Protein AF-0000000083135224 (afdb_homodimer)

Organism: NCBI:txid40520

Secondary structure (DSSP, 8-state):
-------SS---HHHHHHHHHHHHHHHHHHHHHHHHHHHHTT--HHHHHHHHHHHHHHHHHHHHHHHHHH--/-------SSS--HHHHHHHHHHHHHHHHHHHHHHHHHHHHTT--HHHHHHHHHHHHHHHHHHHHHHHHHH--

Radius of gyration: 17.92 Å; Cα contacts (8 Å, |Δi|>4): 123; chains: 2; bounding box: 32×48×57 Å

Foldseek 3Di:
DPPPPVVVDPCPVLNVLVVVLVVLVVVLVVLVVVLVVCVVVVHDPVVSVVSVVVSVVSVVVSVVSVVVSPPD/DPVPPVPPDPCPPLNVLVVVLVVLVVVLVVLVVVLVVCVVVVHDPVVSVVSVVVSVVSVVVSVVSVVVSPPD

Sequence (144 aa):
MSKVVDITGVSSKEARLKRIINSLEEIKDALVDVIDVYEAEDESSDKLDLLTEALDALEDANDALNDASDEAMSKVVDITGVSSKEARLKRIINSLEEIKDALVDVIDVYEAEDESSDKLDLLTEALDALEDANDALNDASDEA

Nearest PDB structures (foldseek):
  8cwy-assembly1_B  TM=9.611E-01  e=5.387E+00  synthetic construct
  8cwy-assembly1_F  TM=9.622E-01  e=5.387E+00  synthetic construct
  6b87-assembly2_B-3  TM=9.848E-01  e=6.122E+00  synthetic construct
  6b87-assembly1_A-2  TM=9.571E-01  e=6.526E+00  synthetic construct
  8cwy-assembly1_H  TM=9.631E-01  e=7.416E+00  synthetic construct

Structure (mmCIF, N/CA/C/O backbone):
data_AF-0000000083135224-model_v1
#
loop_
_entity.id
_entity.type
_entity.pdbx_description
1 polymer 'Uncharacterized protein'
#
loop_
_atom_site.group_PDB
_atom_site.id
_atom_site.type_symbol
_atom_site.label_atom_id
_atom_site.label_alt_id
_atom_site.label_comp_id
_atom_site.label_asym_id
_atom_site.label_entity_id
_atom_site.label_seq_id
_atom_site.pdbx_PDB_ins_code
_atom_site.Cartn_x
_atom_site.Cartn_y
_atom_site.Cartn_z
_atom_site.occupancy
_atom_site.B_iso_or_equiv
_atom_site.auth_seq_id
_atom_site.auth_comp_id
_atom_site.auth_asym_id
_atom_site.auth_atom_id
_atom_site.pdbx_PDB_model_num
ATOM 1 N N . MET A 1 1 ? -16.734 -14.078 -32.219 1 23.42 1 MET A N 1
ATOM 2 C CA . MET A 1 1 ? -16.984 -14.641 -30.906 1 23.42 1 MET A CA 1
ATOM 3 C C . MET A 1 1 ? -16.484 -13.695 -29.812 1 23.42 1 MET A C 1
ATOM 5 O O . MET A 1 1 ? -15.359 -13.195 -29.891 1 23.42 1 MET A O 1
ATOM 9 N N . SER A 1 2 ? -17.312 -12.75 -29.344 1 24.59 2 SER A N 1
ATOM 10 C CA . SER A 1 2 ? -17.062 -11.578 -28.516 1 24.59 2 SER A CA 1
ATOM 11 C C . SER A 1 2 ? -16.344 -11.969 -27.219 1 24.59 2 SER A C 1
ATOM 13 O O . SER A 1 2 ? -16.797 -12.867 -26.5 1 24.59 2 SER A O 1
ATOM 15 N N . LYS A 1 3 ? -15.047 -11.969 -27.172 1 35.53 3 LYS A N 1
ATOM 16 C CA . LYS A 1 3 ? -14.258 -12.508 -26.078 1 35.53 3 LYS A CA 1
ATOM 17 C C . LYS A 1 3 ? -14.773 -12 -24.734 1 35.53 3 LYS A C 1
ATOM 19 O O . LYS A 1 3 ? -14.648 -10.812 -24.422 1 35.53 3 LYS A O 1
ATOM 24 N N . VAL A 1 4 ? -16.234 -12.133 -24.375 1 33.81 4 VAL A N 1
ATOM 25 C CA . VAL A 1 4 ? -16.875 -11.875 -23.078 1 33.81 4 VAL A CA 1
ATOM 26 C C . VAL A 1 4 ? -15.906 -12.227 -21.953 1 33.81 4 VAL A C 1
ATOM 28 O O . VAL A 1 4 ? -15.508 -13.383 -21.797 1 33.81 4 VAL A O 1
ATOM 31 N N . VAL A 1 5 ? -15.031 -11.273 -21.625 1 36.44 5 VAL A N 1
ATOM 32 C CA . VAL A 1 5 ? -14.18 -11.422 -20.453 1 36.44 5 VAL A CA 1
ATOM 33 C C . VAL A 1 5 ? -15.016 -11.922 -19.281 1 36.44 5 VAL A C 1
ATOM 35 O O . VAL A 1 5 ? -15.984 -11.273 -18.875 1 36.44 5 VAL A O 1
ATOM 38 N N . ASP A 1 6 ? -15.641 -13.148 -19.266 1 36.09 6 ASP A N 1
ATOM 39 C CA . ASP A 1 6 ? -16.359 -13.805 -18.188 1 36.09 6 ASP A CA 1
ATOM 40 C C . ASP A 1 6 ? -15.922 -13.266 -16.828 1 36.09 6 ASP A C 1
ATOM 42 O O . ASP A 1 6 ? -14.828 -13.562 -16.359 1 36.09 6 ASP A O 1
ATOM 46 N N . ILE A 1 7 ? -16.234 -12.078 -16.234 1 37.03 7 ILE A N 1
ATOM 47 C CA . ILE A 1 7 ? -16.188 -11.312 -15 1 37.03 7 ILE A CA 1
ATOM 48 C C . ILE A 1 7 ? -16.672 -12.188 -13.844 1 37.03 7 ILE A C 1
ATOM 50 O O . ILE A 1 7 ? -16.766 -11.719 -12.703 1 37.03 7 ILE A O 1
ATOM 54 N N . THR A 1 8 ? -17.766 -12.977 -13.953 1 38.12 8 THR A N 1
ATOM 55 C CA . THR A 1 8 ? -18.359 -13.695 -12.836 1 38.12 8 THR A CA 1
ATOM 56 C C . THR A 1 8 ? -17.281 -14.273 -11.93 1 38.12 8 THR A C 1
ATOM 58 O O . THR A 1 8 ? -17.578 -14.938 -10.938 1 38.12 8 THR A O 1
ATOM 61 N N . GLY A 1 9 ? -16.062 -14.727 -12.398 1 40.53 9 GLY A N 1
ATOM 62 C CA . GLY A 1 9 ? -14.922 -15.625 -12.539 1 40.53 9 GLY A CA 1
ATOM 63 C C . GLY A 1 9 ? -13.992 -15.609 -11.336 1 40.53 9 GLY A C 1
ATOM 64 O O . GLY A 1 9 ? -14.016 -14.664 -10.539 1 40.53 9 GLY A O 1
ATOM 65 N N . VAL A 1 10 ? -13.57 -16.688 -10.5 1 46.94 10 VAL A N 1
ATOM 66 C CA . VAL A 1 10 ? -12.375 -17.031 -9.734 1 46.94 10 VAL A CA 1
ATOM 67 C C . VAL A 1 10 ? -11.211 -16.141 -10.156 1 46.94 10 VAL A C 1
ATOM 69 O O . VAL A 1 10 ? -10.633 -16.344 -11.227 1 46.94 10 VAL A O 1
ATOM 72 N N . SER A 1 11 ? -11.461 -14.867 -10.266 1 58.03 11 SER A N 1
ATOM 73 C CA . SER A 1 11 ? -10.383 -13.984 -10.719 1 58.03 11 SER A CA 1
ATOM 74 C C . SER A 1 11 ? -9.023 -14.656 -10.547 1 58.03 11 SER A C 1
ATOM 76 O O . SER A 1 11 ? -8.703 -15.164 -9.477 1 58.03 11 SER A O 1
ATOM 78 N N . SER A 1 12 ? -8.586 -15.094 -11.594 1 80.62 12 SER A N 1
ATOM 79 C CA . SER A 1 12 ? -7.25 -15.688 -11.594 1 80.62 12 SER A CA 1
ATOM 80 C C . SER A 1 12 ? -6.297 -14.914 -10.688 1 80.62 12 SER A C 1
ATOM 82 O O . SER A 1 12 ? -6.559 -13.75 -10.352 1 80.62 12 SER A O 1
ATOM 84 N N . LYS A 1 13 ? -5.66 -15.523 -9.938 1 85.5 13 LYS A N 1
ATOM 85 C CA . LYS A 1 13 ? -4.598 -14.922 -9.133 1 85.5 13 LYS A CA 1
ATOM 86 C C . LYS A 1 13 ? -3.977 -13.727 -9.844 1 85.5 13 LYS A C 1
ATOM 88 O O . LYS A 1 13 ? -3.6 -12.742 -9.203 1 85.5 13 LYS A O 1
ATOM 93 N N . GLU A 1 14 ? -4.059 -13.711 -11.211 1 89.06 14 GLU A N 1
ATOM 94 C CA . GLU A 1 14 ? -3.512 -12.609 -11.992 1 89.06 14 GLU A CA 1
ATOM 95 C C . GLU A 1 14 ? -4.426 -11.391 -11.938 1 89.06 14 GLU A C 1
ATOM 97 O O . GLU A 1 14 ? -3.953 -10.25 -11.859 1 89.06 14 GLU A O 1
ATOM 102 N N . ALA A 1 15 ? -5.672 -11.641 -12.078 1 91.5 15 ALA A N 1
ATOM 103 C CA . ALA A 1 15 ? -6.629 -10.539 -12.008 1 91.5 15 ALA A CA 1
ATOM 104 C C . ALA A 1 15 ? -6.625 -9.883 -10.625 1 91.5 15 ALA A C 1
ATOM 106 O O . ALA A 1 15 ? -6.73 -8.664 -10.508 1 91.5 15 ALA A O 1
ATOM 107 N N . ARG A 1 16 ? -6.488 -10.703 -9.617 1 92.69 16 ARG A N 1
ATOM 108 C CA . ARG A 1 16 ? -6.422 -10.188 -8.25 1 92.69 16 ARG A CA 1
ATOM 109 C C . ARG A 1 16 ? -5.16 -9.352 -8.039 1 92.69 16 ARG A C 1
ATOM 111 O O . ARG A 1 16 ? -5.211 -8.297 -7.406 1 92.69 16 ARG A O 1
ATOM 118 N N . LEU A 1 17 ? -4.086 -9.828 -8.594 1 95.25 17 LEU A N 1
ATOM 119 C CA . LEU A 1 17 ? -2.832 -9.086 -8.508 1 95.25 17 LEU A CA 1
ATOM 120 C C . LEU A 1 17 ? -2.965 -7.719 -9.18 1 95.25 17 LEU A C 1
ATOM 122 O O . LEU A 1 17 ? -2.523 -6.707 -8.633 1 95.25 17 LEU A O 1
ATOM 126 N N . LYS A 1 18 ? -3.637 -7.684 -10.312 1 94.56 18 LYS A N 1
ATOM 127 C CA . LYS A 1 18 ? -3.816 -6.426 -11.031 1 94.56 18 LYS A CA 1
ATOM 128 C C . LYS A 1 18 ? -4.691 -5.457 -10.242 1 94.56 18 LYS A C 1
ATOM 130 O O . LYS A 1 18 ? -4.438 -4.25 -10.234 1 94.56 18 LYS A O 1
ATOM 135 N N . ARG A 1 19 ? -5.641 -5.949 -9.602 1 95.5 19 ARG A N 1
ATOM 136 C CA . ARG A 1 19 ? -6.496 -5.113 -8.766 1 95.5 19 ARG A CA 1
ATOM 137 C C . ARG A 1 19 ? -5.711 -4.512 -7.605 1 95.5 19 ARG A C 1
ATOM 139 O O . ARG A 1 19 ? -5.922 -3.352 -7.242 1 95.5 19 ARG A O 1
ATOM 146 N N . ILE A 1 20 ? -4.887 -5.348 -7.035 1 97.25 20 ILE A N 1
ATOM 147 C CA . ILE A 1 20 ? -4.055 -4.891 -5.93 1 97.25 20 ILE A CA 1
ATOM 148 C C . ILE A 1 20 ? -3.15 -3.752 -6.406 1 97.25 20 ILE A C 1
ATOM 150 O O . ILE A 1 20 ? -3.023 -2.73 -5.72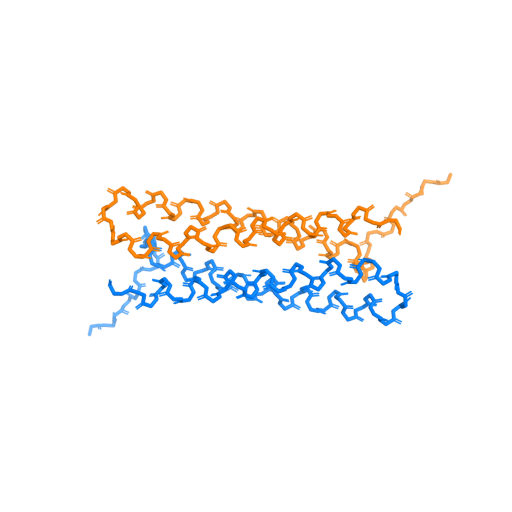7 1 97.25 20 ILE A O 1
ATOM 154 N N . ILE A 1 21 ? -2.59 -3.912 -7.594 1 97.38 21 ILE A N 1
ATOM 155 C CA . ILE A 1 21 ? -1.691 -2.906 -8.148 1 97.38 21 ILE A CA 1
ATOM 156 C C . ILE A 1 21 ? -2.447 -1.595 -8.352 1 97.38 21 ILE A C 1
ATOM 158 O O . ILE A 1 21 ? -1.954 -0.525 -7.984 1 97.38 21 ILE A O 1
ATOM 162 N N . ASN A 1 22 ? -3.641 -1.674 -8.922 1 96.81 22 ASN A N 1
ATOM 163 C CA . ASN A 1 22 ? -4.445 -0.478 -9.148 1 96.81 22 ASN A CA 1
ATOM 164 C C . ASN A 1 22 ? -4.836 0.193 -7.836 1 96.81 22 ASN A C 1
ATOM 166 O O . ASN A 1 22 ? -4.824 1.421 -7.734 1 96.81 22 ASN A O 1
ATOM 170 N N . SER A 1 23 ? -5.223 -0.607 -6.887 1 96.81 23 SER A N 1
ATOM 171 C CA . SER A 1 23 ? -5.594 -0.068 -5.582 1 96.81 23 SER A CA 1
ATOM 172 C C . SER A 1 23 ? -4.406 0.613 -4.91 1 96.81 23 SER A C 1
ATOM 174 O O . SER A 1 23 ? -4.57 1.644 -4.25 1 96.81 23 SER A O 1
ATOM 176 N N . LEU A 1 24 ? -3.244 0.042 -5.008 1 98.19 24 LEU A N 1
ATOM 177 C CA . LEU A 1 24 ? -2.039 0.622 -4.422 1 98.19 24 LEU A CA 1
ATOM 178 C C . LEU A 1 24 ? -1.722 1.971 -5.059 1 98.19 24 LEU A C 1
ATOM 180 O O . LEU A 1 24 ? -1.332 2.912 -4.363 1 98.19 24 LEU A O 1
ATOM 184 N N . GLU A 1 25 ? -1.931 2.092 -6.391 1 97.25 25 GLU A N 1
ATOM 185 C CA . GLU A 1 25 ? -1.728 3.365 -7.074 1 97.25 25 GLU A CA 1
ATOM 186 C C . GLU A 1 25 ? -2.658 4.441 -6.527 1 97.25 25 GLU A C 1
ATOM 188 O O . GLU A 1 25 ? -2.238 5.582 -6.312 1 97.25 25 GLU A O 1
ATOM 193 N N . GLU A 1 26 ? -3.836 4.035 -6.277 1 97.31 26 GLU A N 1
ATOM 194 C CA . GLU A 1 26 ? -4.805 4.977 -5.723 1 97.31 26 GLU A CA 1
ATOM 195 C C . GLU A 1 26 ? -4.398 5.426 -4.324 1 97.31 26 GLU A C 1
ATOM 197 O O . GLU A 1 26 ? -4.566 6.594 -3.965 1 97.31 26 GLU A O 1
ATOM 202 N N . ILE A 1 27 ? -3.877 4.469 -3.564 1 97.94 27 ILE A N 1
ATOM 203 C CA . ILE A 1 27 ? -3.441 4.789 -2.211 1 97.94 27 ILE A CA 1
ATOM 204 C C . ILE A 1 27 ? -2.246 5.738 -2.264 1 97.94 27 ILE A C 1
ATOM 206 O O . ILE A 1 27 ? -2.164 6.688 -1.48 1 97.94 27 ILE A O 1
ATOM 210 N N . LYS A 1 28 ? -1.34 5.414 -3.178 1 97.81 28 LYS A N 1
ATOM 211 C CA . LYS A 1 28 ? -0.187 6.293 -3.352 1 97.81 28 LYS A CA 1
ATOM 212 C C . LYS A 1 28 ? -0.626 7.719 -3.67 1 97.81 28 LYS A C 1
ATOM 214 O O . LYS A 1 28 ? -0.116 8.68 -3.088 1 97.81 28 LYS A O 1
ATOM 219 N N . ASP A 1 29 ? -1.568 7.934 -4.551 1 96.81 29 ASP A N 1
ATOM 220 C CA . ASP A 1 29 ? -2.078 9.25 -4.934 1 96.81 29 ASP A CA 1
ATOM 221 C C . ASP A 1 29 ? -2.723 9.953 -3.744 1 96.81 29 ASP A C 1
ATOM 223 O O . ASP A 1 29 ? -2.533 11.156 -3.551 1 96.81 29 ASP A O 1
ATOM 227 N N . ALA A 1 30 ? -3.461 9.195 -3.029 1 96.38 30 ALA A N 1
ATOM 228 C CA . ALA A 1 30 ? -4.125 9.758 -1.855 1 96.38 30 ALA A CA 1
ATOM 229 C C . ALA A 1 30 ? -3.107 10.234 -0.825 1 96.38 30 ALA A C 1
ATOM 231 O O . ALA A 1 30 ? -3.309 11.266 -0.177 1 96.38 30 ALA A O 1
ATOM 232 N N . LEU A 1 31 ? -2.02 9.461 -0.652 1 97.69 31 LEU A N 1
ATOM 233 C CA . LEU A 1 31 ? -0.991 9.844 0.308 1 97.69 31 LEU A CA 1
ATOM 234 C C . LEU A 1 31 ? -0.274 11.117 -0.139 1 97.69 31 LEU A C 1
ATOM 236 O O . LEU A 1 31 ? 0.037 11.984 0.683 1 97.69 31 LEU A O 1
ATOM 240 N N . VAL A 1 32 ? -0.023 11.195 -1.424 1 96.94 32 VAL A N 1
ATOM 241 C CA . VAL A 1 32 ? 0.602 12.391 -1.969 1 96.94 32 VAL A CA 1
ATOM 242 C C . VAL A 1 32 ? -0.25 13.617 -1.636 1 96.94 32 VAL A C 1
ATOM 244 O O . VAL A 1 32 ? 0.273 14.648 -1.209 1 96.94 32 VAL A O 1
ATOM 247 N N . ASP A 1 33 ? -1.549 13.477 -1.801 1 94.62 33 ASP A N 1
ATOM 248 C CA . ASP A 1 33 ? -2.461 14.562 -1.478 1 94.62 33 ASP A CA 1
ATOM 249 C C . ASP A 1 33 ? -2.371 14.938 0.001 1 94.62 33 ASP A C 1
ATOM 251 O O . ASP A 1 33 ? -2.381 16.125 0.351 1 94.62 33 ASP A O 1
ATOM 255 N N . VAL A 1 34 ? -2.275 13.922 0.815 1 93.94 34 VAL A N 1
ATOM 256 C CA . VAL A 1 34 ? -2.191 14.148 2.254 1 93.94 34 VAL A CA 1
ATOM 257 C C . VAL A 1 34 ? -0.876 14.852 2.592 1 93.94 34 VAL A C 1
ATOM 259 O O . VAL A 1 34 ? -0.85 15.781 3.395 1 93.94 34 VAL A O 1
ATOM 262 N N . ILE A 1 35 ? 0.172 14.438 2.037 1 95.12 35 ILE A N 1
ATOM 263 C CA . ILE A 1 35 ? 1.486 15.031 2.268 1 95.12 35 ILE A CA 1
ATOM 264 C C . ILE A 1 35 ? 1.468 16.5 1.868 1 95.12 35 ILE A C 1
ATOM 266 O O . ILE A 1 35 ? 1.992 17.359 2.59 1 95.12 35 ILE A O 1
ATOM 270 N N . ASP A 1 36 ? 0.8 16.781 0.735 1 93 36 ASP A N 1
ATOM 271 C CA . ASP A 1 36 ? 0.703 18.172 0.26 1 93 36 ASP A CA 1
ATOM 272 C C . ASP A 1 36 ? -0.006 19.047 1.283 1 93 36 ASP A C 1
ATOM 274 O O . ASP A 1 36 ? 0.401 20.188 1.512 1 93 36 ASP A O 1
ATOM 278 N N . VAL A 1 37 ? -1.007 18.484 1.852 1 91.88 37 VAL A N 1
ATOM 279 C CA . VAL A 1 37 ? -1.779 19.234 2.832 1 91.88 37 VAL A CA 1
ATOM 280 C C . VAL A 1 37 ? -0.935 19.484 4.082 1 91.88 37 VAL A C 1
ATOM 282 O O . VAL A 1 37 ? -0.896 20.594 4.605 1 91.88 37 VAL A O 1
ATOM 285 N N . TYR A 1 38 ? -0.197 18.484 4.457 1 90.69 38 TYR A N 1
ATOM 286 C CA . TYR A 1 38 ? 0.645 18.625 5.641 1 90.69 38 TYR A CA 1
ATOM 287 C C . TYR A 1 38 ? 1.78 19.609 5.391 1 90.69 38 TYR A C 1
ATOM 289 O O . TYR A 1 38 ? 2.172 20.344 6.293 1 90.69 38 TYR A O 1
ATOM 297 N N . GLU A 1 39 ? 2.252 19.578 4.309 1 90.12 39 GLU A N 1
ATOM 298 C CA . GLU A 1 39 ? 3.303 20.516 3.951 1 90.12 39 GLU A CA 1
ATOM 299 C C . GLU A 1 39 ? 2.777 21.953 3.941 1 90.12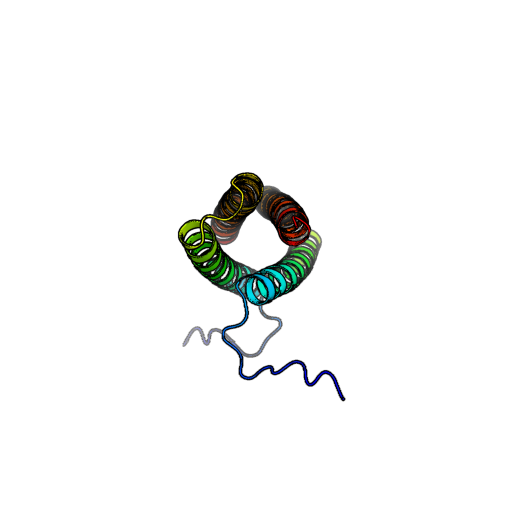 39 GLU A C 1
ATOM 301 O O . GLU A 1 39 ? 3.457 22.875 4.402 1 90.12 39 GLU A O 1
ATOM 306 N N . ALA A 1 40 ? 1.597 22.125 3.453 1 89.81 40 ALA A N 1
ATOM 307 C CA . ALA A 1 40 ? 1.006 23.453 3.326 1 89.81 40 ALA A CA 1
ATOM 308 C C . ALA A 1 40 ? 0.661 24.047 4.695 1 89.81 40 ALA A C 1
ATOM 310 O O . ALA A 1 40 ? 0.684 25.266 4.883 1 89.81 40 ALA A O 1
ATOM 311 N N . GLU A 1 41 ? 0.421 23.188 5.645 1 85.81 41 GLU A N 1
ATOM 312 C CA . GLU A 1 41 ? 0.031 23.641 6.977 1 85.81 41 GLU A CA 1
ATOM 313 C C . GLU A 1 41 ? 1.24 23.734 7.902 1 85.81 41 GLU A C 1
ATOM 315 O O . GLU A 1 41 ? 1.093 23.969 9.102 1 85.81 41 GLU A O 1
ATOM 320 N N . ASP A 1 42 ? 2.396 23.578 7.367 1 78.5 42 ASP A N 1
ATOM 321 C CA . ASP A 1 42 ? 3.656 23.688 8.094 1 78.5 42 ASP A CA 1
ATOM 322 C C . ASP A 1 42 ? 3.699 22.719 9.266 1 78.5 42 ASP A C 1
ATOM 324 O O . ASP A 1 42 ? 4.047 23.094 10.391 1 78.5 42 ASP A O 1
ATOM 328 N N . GLU A 1 43 ? 3.166 21.562 9 1 72.62 43 GLU A N 1
ATOM 329 C CA . GLU A 1 43 ? 3.215 20.547 10.047 1 72.62 43 GLU A CA 1
ATOM 330 C C . GLU A 1 43 ? 4.652 20.109 10.32 1 72.62 43 GLU A C 1
ATOM 332 O O . GLU A 1 43 ? 5.566 20.453 9.578 1 72.62 43 GLU A O 1
ATOM 337 N N . SER A 1 44 ? 4.824 19.344 11.43 1 75.44 44 SER A N 1
ATOM 338 C CA . SER A 1 44 ? 6.156 18.969 11.875 1 75.44 44 SER A CA 1
ATOM 339 C C . SER A 1 44 ? 6.906 18.203 10.789 1 75.44 44 SER A C 1
ATOM 341 O O . SER A 1 44 ? 6.309 17.438 10.031 1 75.44 44 SER A O 1
ATOM 343 N N . SER A 1 45 ? 8.094 18.547 10.664 1 84.06 45 SER A N 1
ATOM 344 C CA . SER A 1 45 ? 9.008 17.922 9.719 1 84.06 45 SER A CA 1
ATOM 345 C C . SER A 1 45 ? 9.086 16.422 9.945 1 84.06 45 SER A C 1
ATOM 347 O O . SER A 1 45 ? 9.18 15.641 8.992 1 84.06 45 SER A O 1
ATOM 349 N N . ASP A 1 46 ? 8.867 16.078 11.266 1 89.25 46 ASP A N 1
ATOM 350 C CA . ASP A 1 46 ? 8.984 14.664 11.586 1 89.25 46 ASP A CA 1
ATOM 351 C C . ASP A 1 46 ? 7.848 13.867 10.953 1 89.25 46 ASP A C 1
ATOM 353 O O . ASP A 1 46 ? 8.07 12.781 10.414 1 89.25 46 ASP A O 1
ATOM 357 N N . LYS A 1 47 ? 6.715 14.43 11.039 1 91.62 47 LYS A N 1
ATOM 358 C CA . LYS A 1 47 ? 5.547 13.766 10.461 1 91.62 47 LYS A CA 1
ATOM 359 C C . LYS A 1 47 ? 5.66 13.672 8.945 1 91.62 47 LYS A C 1
ATOM 361 O O . LYS A 1 47 ? 5.391 12.625 8.359 1 91.62 47 LYS A O 1
ATOM 366 N N . LEU A 1 48 ? 6.121 14.695 8.391 1 94.44 48 LEU A N 1
ATOM 367 C CA . LEU A 1 48 ? 6.281 14.734 6.945 1 94.44 48 LEU A CA 1
ATOM 368 C C . LEU A 1 48 ? 7.328 13.719 6.488 1 94.44 48 LEU A C 1
ATOM 370 O O . LEU A 1 48 ? 7.164 13.078 5.445 1 94.44 48 LEU A O 1
ATOM 374 N N . ASP A 1 49 ? 8.391 13.609 7.266 1 94.75 49 ASP A N 1
ATOM 375 C CA . ASP A 1 49 ? 9.43 12.633 6.945 1 94.75 49 ASP A CA 1
ATOM 376 C C . ASP A 1 49 ? 8.867 11.211 6.941 1 94.75 49 ASP A C 1
ATOM 378 O O . ASP A 1 49 ? 9.164 10.422 6.039 1 94.75 49 ASP A O 1
ATOM 382 N N . LEU A 1 50 ? 8.094 10.969 7.934 1 96.81 50 LEU A N 1
ATOM 383 C CA . LEU A 1 50 ? 7.496 9.641 8.047 1 96.81 50 LEU A CA 1
ATOM 384 C C . LEU A 1 50 ? 6.535 9.375 6.891 1 96.81 50 LEU A C 1
ATOM 386 O O . LEU A 1 50 ? 6.504 8.273 6.344 1 96.81 50 LEU A O 1
ATOM 390 N N . LEU A 1 51 ? 5.73 10.352 6.543 1 97.38 51 LEU A N 1
ATOM 391 C CA . LEU A 1 51 ? 4.793 10.211 5.434 1 97.38 51 LEU A CA 1
A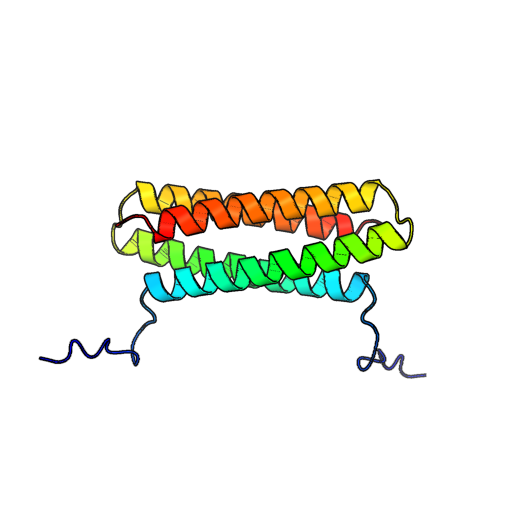TOM 392 C C . LEU A 1 51 ? 5.535 10 4.117 1 97.38 51 LEU A C 1
ATOM 394 O O . LEU A 1 51 ? 5.117 9.188 3.287 1 97.38 51 LEU A O 1
ATOM 398 N N . THR A 1 52 ? 6.648 10.727 3.945 1 97.06 52 THR A N 1
ATOM 399 C CA . THR A 1 52 ? 7.453 10.594 2.736 1 97.06 52 THR A CA 1
ATOM 400 C C . THR A 1 52 ? 8.109 9.219 2.674 1 97.06 52 THR A C 1
ATOM 402 O O . THR A 1 52 ? 8.203 8.617 1.604 1 97.06 52 THR A O 1
ATOM 405 N N . GLU A 1 53 ? 8.586 8.75 3.787 1 97.69 53 GLU A N 1
ATOM 406 C CA . GLU A 1 53 ? 9.125 7.395 3.865 1 97.69 53 GLU A CA 1
ATOM 407 C C . GLU A 1 53 ? 8.078 6.355 3.479 1 97.69 53 GLU A C 1
ATOM 409 O O . GLU A 1 53 ? 8.375 5.41 2.746 1 97.69 53 GLU A O 1
ATOM 414 N N . ALA A 1 54 ? 6.879 6.535 3.994 1 98.19 54 ALA A N 1
ATOM 415 C CA . ALA A 1 54 ? 5.781 5.633 3.645 1 98.19 54 ALA A CA 1
ATOM 416 C C . ALA A 1 54 ? 5.523 5.648 2.141 1 98.19 54 ALA A C 1
ATOM 418 O O . ALA A 1 54 ? 5.32 4.594 1.53 1 98.19 54 ALA A O 1
ATOM 419 N N . LEU A 1 55 ? 5.527 6.836 1.589 1 98.38 55 LEU A N 1
ATOM 420 C CA . LEU A 1 55 ? 5.297 6.969 0.154 1 98.38 55 LEU A CA 1
ATOM 421 C C . LEU A 1 55 ? 6.367 6.227 -0.638 1 98.38 55 LEU A C 1
ATOM 423 O O . LEU A 1 55 ? 6.059 5.543 -1.617 1 98.38 55 LEU A O 1
ATOM 427 N N . ASP A 1 56 ? 7.602 6.383 -0.273 1 98.19 56 ASP A N 1
ATOM 428 C CA . ASP A 1 56 ? 8.711 5.688 -0.922 1 98.19 56 ASP A CA 1
ATOM 429 C C . ASP A 1 56 ? 8.523 4.172 -0.849 1 98.19 56 ASP A C 1
ATOM 431 O O . ASP A 1 56 ? 8.75 3.467 -1.835 1 98.19 56 ASP A O 1
ATOM 435 N N . ALA A 1 57 ? 8.18 3.711 0.306 1 98.38 57 ALA A N 1
ATOM 436 C CA . ALA A 1 57 ? 7.945 2.281 0.482 1 98.38 57 ALA A CA 1
ATOM 437 C C . ALA A 1 57 ? 6.801 1.797 -0.407 1 98.38 57 ALA A C 1
ATOM 439 O O . ALA A 1 57 ? 6.863 0.699 -0.963 1 98.38 57 ALA A O 1
ATOM 440 N N . LEU A 1 58 ? 5.746 2.605 -0.54 1 98.69 58 LEU A N 1
ATOM 441 C CA . LEU A 1 58 ? 4.625 2.256 -1.406 1 98.69 58 LEU A CA 1
ATOM 442 C C . LEU A 1 58 ? 5.066 2.176 -2.863 1 98.69 58 LEU A C 1
ATOM 444 O O . LEU A 1 58 ? 4.605 1.31 -3.609 1 98.69 58 LEU A O 1
ATOM 448 N N . GLU A 1 59 ? 5.887 3.084 -3.27 1 98.25 59 GLU A N 1
ATOM 449 C CA . GLU A 1 59 ? 6.422 3.055 -4.629 1 98.25 59 GLU A CA 1
ATOM 450 C C . GLU A 1 59 ? 7.227 1.784 -4.879 1 98.25 59 GLU A C 1
ATOM 452 O O . GLU A 1 59 ? 7.113 1.171 -5.941 1 98.25 59 GLU A O 1
ATOM 457 N N . ASP A 1 60 ? 8.062 1.436 -3.906 1 98.06 60 ASP A N 1
ATOM 458 C CA . ASP A 1 60 ? 8.828 0.2 -4.008 1 98.06 60 ASP A CA 1
ATOM 459 C C . ASP A 1 60 ? 7.914 -1.011 -4.152 1 98.06 60 ASP A C 1
ATOM 461 O O . ASP A 1 60 ? 8.172 -1.9 -4.965 1 98.06 60 ASP A O 1
ATOM 465 N N . ALA A 1 61 ? 6.895 -1.027 -3.311 1 98.5 61 ALA A N 1
ATOM 466 C CA . ALA A 1 61 ? 5.93 -2.119 -3.391 1 98.5 61 ALA A CA 1
ATOM 467 C C . ALA A 1 61 ? 5.266 -2.168 -4.766 1 98.5 61 ALA A C 1
ATOM 469 O O . ALA A 1 61 ? 5.117 -3.244 -5.352 1 98.5 61 ALA A O 1
ATOM 470 N N . ASN A 1 62 ? 4.824 -1.006 -5.254 1 98.12 62 ASN A N 1
ATOM 471 C CA . ASN A 1 62 ? 4.184 -0.923 -6.562 1 98.12 62 ASN A CA 1
ATOM 472 C C . ASN A 1 62 ? 5.098 -1.45 -7.664 1 98.12 62 ASN A C 1
ATOM 474 O O . ASN A 1 62 ? 4.648 -2.176 -8.555 1 98.12 62 ASN A O 1
ATOM 478 N N . ASP A 1 63 ? 6.352 -1.064 -7.613 1 97.69 63 ASP A N 1
ATOM 479 C CA . ASP A 1 63 ? 7.324 -1.529 -8.594 1 97.69 63 ASP A CA 1
ATOM 480 C C . ASP A 1 63 ? 7.465 -3.049 -8.555 1 97.69 63 ASP A C 1
ATOM 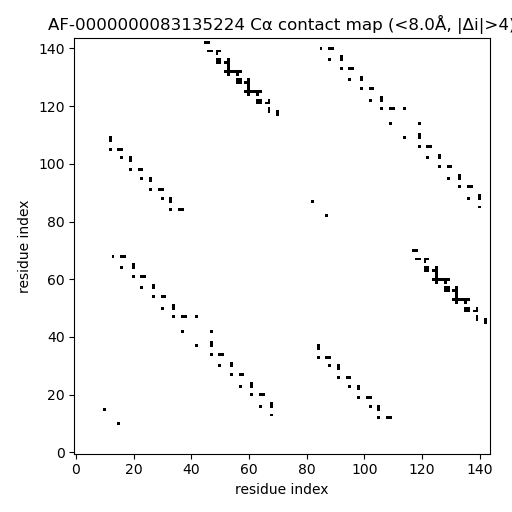482 O O . ASP A 1 63 ? 7.465 -3.707 -9.594 1 97.69 63 ASP A O 1
ATOM 486 N N . ALA A 1 64 ? 7.625 -3.602 -7.375 1 97.69 64 ALA A N 1
ATOM 487 C CA . ALA A 1 64 ? 7.766 -5.047 -7.215 1 97.69 64 ALA A CA 1
ATOM 488 C C . ALA A 1 64 ? 6.535 -5.781 -7.734 1 97.69 64 ALA A C 1
ATOM 490 O O . ALA A 1 64 ? 6.652 -6.82 -8.391 1 97.69 64 ALA A O 1
ATOM 491 N N . LEU A 1 65 ? 5.367 -5.211 -7.449 1 97.62 65 LEU A N 1
ATOM 492 C CA . LEU A 1 65 ? 4.125 -5.832 -7.895 1 97.62 65 LEU A CA 1
ATOM 493 C C . LEU A 1 65 ? 4 -5.777 -9.414 1 97.62 65 LEU A C 1
ATOM 495 O O . LEU A 1 65 ? 3.561 -6.746 -10.039 1 97.62 65 LEU A O 1
ATOM 499 N N . ASN A 1 66 ? 4.312 -4.68 -9.961 1 96.81 66 ASN A N 1
ATOM 500 C CA . ASN A 1 66 ? 4.285 -4.555 -11.414 1 96.81 66 ASN A CA 1
ATOM 501 C C . ASN A 1 66 ? 5.242 -5.535 -12.078 1 96.81 66 ASN A C 1
ATOM 503 O O . ASN A 1 66 ? 4.906 -6.152 -13.094 1 96.81 66 ASN A O 1
ATOM 507 N N . ASP A 1 67 ? 6.43 -5.738 -11.492 1 95.94 67 ASP A N 1
ATOM 508 C CA . ASP A 1 67 ? 7.395 -6.703 -12.008 1 95.94 67 ASP A CA 1
ATOM 509 C C . ASP A 1 67 ? 6.848 -8.125 -11.914 1 95.94 67 ASP A C 1
ATOM 511 O O . ASP A 1 67 ? 7.02 -8.922 -12.844 1 95.94 67 ASP A O 1
ATOM 515 N N . ALA A 1 68 ? 6.211 -8.383 -10.805 1 94.75 68 ALA A N 1
ATOM 516 C CA . ALA A 1 68 ? 5.629 -9.711 -10.617 1 94.75 68 ALA A CA 1
ATOM 517 C C . ALA A 1 68 ? 4.52 -9.969 -11.641 1 94.75 68 ALA A C 1
ATOM 519 O O . ALA A 1 68 ? 4.402 -11.078 -12.164 1 94.75 68 ALA A O 1
ATOM 520 N N . SER A 1 69 ? 3.711 -8.969 -11.797 1 92.81 69 SER A N 1
ATOM 521 C CA . SER A 1 69 ? 2.609 -9.094 -12.742 1 92.81 69 SER A CA 1
ATOM 522 C C . SER A 1 69 ? 3.123 -9.32 -14.164 1 92.81 69 SER A C 1
ATOM 524 O O . SER A 1 69 ? 2.463 -9.984 -14.969 1 92.81 69 SER A O 1
ATOM 526 N N . ASP A 1 70 ? 4.285 -8.812 -14.398 1 89.69 70 ASP A N 1
ATOM 527 C CA . ASP A 1 70 ? 4.863 -8.906 -15.734 1 89.69 70 ASP A CA 1
ATOM 528 C C . ASP A 1 70 ? 5.617 -10.219 -15.922 1 89.69 70 ASP A C 1
ATOM 530 O O . ASP A 1 70 ? 5.941 -10.602 -17.047 1 89.69 70 ASP A O 1
ATOM 534 N N . GLU A 1 71 ? 5.855 -10.805 -14.633 1 81.25 71 GLU A N 1
ATOM 535 C CA . GLU A 1 71 ? 6.57 -12.07 -14.75 1 81.25 71 GLU A CA 1
ATOM 536 C C . GLU A 1 71 ? 5.688 -13.156 -15.367 1 81.25 71 GLU A C 1
ATOM 538 O O . GLU A 1 71 ? 4.516 -13.281 -15.008 1 81.25 71 GLU A O 1
ATOM 543 N N . ALA A 1 72 ? 5.957 -13.828 -16.562 1 61.84 72 ALA A N 1
ATOM 544 C CA . ALA A 1 72 ? 5.301 -14.805 -17.422 1 61.84 72 ALA A CA 1
ATOM 545 C C . ALA A 1 72 ? 5.16 -16.156 -16.719 1 61.84 72 ALA A C 1
ATOM 547 O O . ALA A 1 72 ? 5.961 -16.484 -15.852 1 61.84 72 ALA A O 1
ATOM 548 N N . MET B 1 1 ? -20.938 20.312 27.141 1 24.31 1 MET B N 1
ATOM 549 C CA . MET B 1 1 ? -20.984 20.719 25.75 1 24.31 1 MET B CA 1
ATOM 550 C C . MET B 1 1 ? -20.453 19.609 24.844 1 24.31 1 MET B C 1
ATOM 552 O O . MET B 1 1 ? -19.438 18.984 25.156 1 24.31 1 MET B O 1
ATOM 556 N N . SER B 1 2 ? -21.344 18.734 24.297 1 25.97 2 SER B N 1
ATOM 557 C CA . SER B 1 2 ? -21.125 17.453 23.625 1 25.97 2 SER B CA 1
ATOM 558 C C . SER B 1 2 ? -20.125 17.594 22.484 1 25.97 2 SER B C 1
ATOM 560 O O . SER B 1 2 ? -20.281 18.469 21.625 1 25.97 2 SER B O 1
ATOM 562 N N . LYS B 1 3 ? -18.828 17.484 22.734 1 36.97 3 LYS B N 1
ATOM 563 C CA . LYS B 1 3 ? -17.781 17.672 21.719 1 36.97 3 LYS B CA 1
ATOM 564 C C . LYS B 1 3 ? -18.172 17.016 20.406 1 36.97 3 LYS B C 1
ATOM 566 O O . LYS B 1 3 ? -18.234 15.797 20.297 1 36.97 3 LYS B O 1
ATOM 571 N N . VAL B 1 4 ? -19.484 17.344 19.734 1 34.84 4 VAL B N 1
ATOM 572 C CA . VAL B 1 4 ? -19.922 16.938 18.406 1 34.84 4 VAL B CA 1
ATOM 573 C C . VAL B 1 4 ? -18.734 16.938 17.453 1 34.84 4 VAL B C 1
ATOM 575 O O . VAL B 1 4 ? -18.109 17.984 17.219 1 34.84 4 VAL B O 1
ATOM 578 N N . VAL B 1 5 ? -17.969 15.844 17.438 1 38.84 5 VAL B N 1
ATOM 579 C CA . VAL B 1 5 ? -16.969 15.625 16.406 1 38.84 5 VAL B CA 1
ATOM 580 C C . VAL B 1 5 ? -17.547 16.016 15.039 1 38.84 5 VAL B C 1
ATOM 582 O O . VAL B 1 5 ? -18.562 15.469 14.602 1 38.84 5 VAL B O 1
ATOM 585 N N . ASP B 1 6 ? -17.906 17.312 14.805 1 36.62 6 ASP B N 1
ATOM 586 C CA . ASP B 1 6 ? -18.344 17.797 13.508 1 36.62 6 ASP B CA 1
ATOM 587 C C . ASP B 1 6 ? -17.844 16.906 12.375 1 36.62 6 ASP B C 1
ATOM 589 O O . ASP B 1 6 ? -16.641 16.906 12.062 1 36.62 6 ASP B O 1
ATOM 593 N N . ILE B 1 7 ? -18.297 15.703 12.016 1 38.72 7 ILE B N 1
ATOM 594 C CA . ILE B 1 7 ? -18.219 14.711 10.953 1 38.72 7 ILE B CA 1
ATOM 595 C C . ILE B 1 7 ? -18.328 15.398 9.594 1 38.72 7 ILE B C 1
ATOM 597 O O . ILE B 1 7 ? -18.359 14.734 8.555 1 38.72 7 ILE B O 1
ATOM 601 N N . THR B 1 8 ? -19.297 16.312 9.367 1 37.16 8 THR B N 1
ATOM 602 C CA . THR B 1 8 ? -19.641 16.828 8.047 1 37.16 8 THR B CA 1
ATOM 603 C C . THR B 1 8 ? -18.391 16.906 7.156 1 37.16 8 THR B C 1
ATOM 605 O O . THR B 1 8 ? -18.5 16.969 5.93 1 37.16 8 THR B O 1
ATOM 608 N N . GLY B 1 9 ? -17.328 17.844 7.504 1 41.47 9 GLY B N 1
ATOM 609 C CA . GLY B 1 9 ? -16.344 18.672 6.855 1 41.47 9 GLY B CA 1
ATOM 610 C C . GLY B 1 9 ? -15.43 17.906 5.918 1 41.47 9 GLY B C 1
ATOM 611 O O . GLY B 1 9 ? -15.492 16.688 5.852 1 41.47 9 GLY B O 1
ATOM 612 N N . VAL B 1 10 ? -14.211 18.5 5.16 1 45.81 10 VAL B N 1
ATOM 613 C CA . VAL B 1 10 ? -12.836 18.391 4.68 1 45.81 10 VAL B CA 1
ATOM 614 C C . VAL B 1 10 ? -12.109 17.281 5.426 1 45.81 10 VAL B C 1
ATOM 616 O O . VAL B 1 10 ? -11.797 17.422 6.613 1 45.81 10 VAL B O 1
ATOM 619 N N . SER B 1 11 ? -12.625 16.078 5.398 1 58.84 11 SER B N 1
ATOM 620 C CA . SER B 1 11 ? -11.867 15.039 6.102 1 58.84 11 SER B CA 1
ATOM 621 C C . SER B 1 11 ? -10.477 15.547 6.488 1 58.84 11 SER B C 1
ATOM 623 O O . SER B 1 11 ? -9.727 16.016 5.637 1 58.84 11 SER B O 1
ATOM 625 N N . SER B 1 12 ? -10.375 15.953 7.699 1 79.94 12 SER B N 1
ATOM 626 C CA . SER B 1 12 ? -9.078 16.422 8.188 1 79.94 12 SER B CA 1
ATOM 627 C C . SER B 1 12 ? -7.949 15.547 7.648 1 79.94 12 SER B C 1
ATOM 629 O O . SER B 1 12 ? -8.18 14.414 7.219 1 79.94 12 SER B O 1
ATOM 631 N N . LYS B 1 13 ? -7.008 16.125 7.203 1 85.38 13 LYS B N 1
ATOM 632 C CA . LYS B 1 13 ? -5.801 15.422 6.785 1 85.38 13 LYS B CA 1
ATOM 633 C C . LYS B 1 13 ? -5.551 14.195 7.648 1 85.38 13 LYS B C 1
ATOM 635 O O . LYS B 1 13 ? -5.07 13.172 7.156 1 85.38 13 LYS B O 1
ATOM 640 N N . GLU B 1 14 ? -6.059 14.234 8.93 1 88.75 14 GLU B N 1
ATOM 641 C CA . GLU B 1 14 ? -5.891 13.102 9.836 1 88.75 14 GLU B CA 1
ATOM 642 C C . GLU B 1 14 ? -6.844 11.969 9.484 1 88.75 14 GLU B C 1
ATOM 644 O O . GLU B 1 14 ? -6.473 10.797 9.539 1 88.75 14 GLU B O 1
ATOM 649 N N . ALA B 1 15 ? -8.055 12.32 9.242 1 91.25 15 ALA B N 1
ATOM 650 C CA . ALA B 1 15 ? -9.031 11.305 8.859 1 91.25 15 ALA B CA 1
ATOM 651 C C . ALA B 1 15 ? -8.648 10.633 7.547 1 91.25 15 ALA B C 1
ATOM 653 O O . ALA B 1 15 ? -8.828 9.422 7.383 1 91.25 15 ALA B O 1
ATOM 654 N N . ARG B 1 16 ? -8.109 11.43 6.617 1 92.56 16 ARG B N 1
ATOM 655 C CA . ARG B 1 16 ? -7.656 10.883 5.34 1 92.56 16 ARG B CA 1
ATOM 656 C C . ARG B 1 16 ? -6.473 9.938 5.535 1 92.56 16 ARG B C 1
ATOM 658 O O . ARG B 1 16 ? -6.406 8.883 4.902 1 92.56 16 ARG B O 1
ATOM 665 N N . LEU B 1 17 ? -5.59 10.32 6.402 1 95.19 17 LEU B N 1
ATOM 666 C CA . LEU B 1 17 ? -4.445 9.477 6.711 1 95.19 17 LEU B CA 1
ATOM 667 C C . LEU B 1 17 ? -4.902 8.141 7.289 1 95.19 17 LEU B C 1
ATOM 669 O O . LEU B 1 17 ? -4.398 7.082 6.898 1 95.19 17 LEU B O 1
ATOM 673 N N . LYS B 1 18 ? -5.895 8.172 8.156 1 94.5 18 LYS B N 1
ATOM 674 C CA . LYS B 1 18 ? -6.402 6.949 8.773 1 94.5 18 LYS B CA 1
ATOM 675 C C . LYS B 1 18 ? -7.066 6.047 7.73 1 94.5 18 LYS B C 1
ATOM 677 O O . LYS B 1 18 ? -6.93 4.824 7.789 1 94.5 18 LYS B O 1
ATOM 682 N N . ARG B 1 19 ? -7.73 6.613 6.824 1 95.44 19 ARG B N 1
ATOM 683 C CA . ARG B 1 19 ? -8.344 5.84 5.75 1 95.44 19 ARG B CA 1
ATOM 684 C C . ARG B 1 19 ? -7.289 5.152 4.891 1 95.44 19 ARG B C 1
ATOM 686 O O . ARG B 1 19 ? -7.473 4.012 4.465 1 95.44 19 ARG B O 1
ATOM 693 N N . ILE B 1 20 ? -6.258 5.898 4.609 1 97.25 20 ILE B N 1
ATOM 694 C CA . ILE B 1 20 ? -5.16 5.348 3.822 1 97.25 20 ILE B CA 1
ATOM 695 C C . ILE B 1 20 ? -4.555 4.145 4.543 1 97.25 20 ILE B C 1
ATOM 697 O O . ILE B 1 20 ? -4.309 3.105 3.93 1 97.25 20 ILE B O 1
ATOM 701 N N . ILE B 1 21 ? -4.379 4.281 5.852 1 97.38 21 ILE B N 1
ATOM 702 C CA . ILE B 1 21 ? -3.793 3.209 6.648 1 97.38 21 ILE B CA 1
ATOM 703 C C . ILE B 1 21 ? -4.684 1.97 6.582 1 97.38 21 ILE B C 1
ATOM 705 O O . ILE B 1 21 ? -4.195 0.856 6.375 1 97.38 21 ILE B O 1
ATOM 709 N N . ASN B 1 22 ? -5.98 2.172 6.754 1 96.69 22 ASN B N 1
ATOM 710 C CA . ASN B 1 22 ? -6.914 1.054 6.703 1 96.69 22 ASN B CA 1
ATOM 711 C C . ASN B 1 22 ? -6.93 0.4 5.324 1 96.69 22 ASN B C 1
ATOM 713 O O . ASN B 1 22 ? -6.992 -0.826 5.215 1 96.69 22 ASN B O 1
ATOM 717 N N . SER B 1 23 ? -6.93 1.205 4.305 1 96.75 23 SER B N 1
ATOM 718 C CA . SER B 1 23 ? -6.922 0.68 2.943 1 96.75 23 SER B CA 1
ATOM 719 C C . SER B 1 23 ? -5.645 -0.11 2.666 1 96.75 23 SER B C 1
ATOM 721 O O . SER B 1 23 ? -5.68 -1.132 1.978 1 96.75 23 SER B O 1
ATOM 723 N N . LEU B 1 24 ? -4.52 0.367 3.129 1 98.19 24 LEU B N 1
ATOM 724 C CA . LEU B 1 24 ? -3.246 -0.323 2.943 1 98.19 24 LEU B CA 1
ATOM 725 C C . LEU B 1 24 ? -3.264 -1.686 3.629 1 98.19 24 LEU B C 1
ATOM 727 O O . LEU B 1 24 ? -2.756 -2.668 3.08 1 98.19 24 LEU B O 1
ATOM 731 N N . GLU B 1 25 ? -3.9 -1.765 4.84 1 97.38 25 GLU B N 1
ATOM 732 C CA . GLU B 1 25 ? -4.035 -3.039 5.539 1 97.38 25 GLU B CA 1
ATOM 733 C C . GLU B 1 25 ? -4.836 -4.039 4.711 1 97.38 25 GLU B C 1
ATOM 735 O O . GLU B 1 25 ? -4.469 -5.215 4.625 1 97.38 25 GLU B O 1
ATOM 740 N N . GLU B 1 26 ? -5.828 -3.531 4.105 1 97.38 26 GLU B N 1
ATOM 741 C CA . GLU B 1 26 ? -6.652 -4.395 3.264 1 97.38 26 GLU B CA 1
ATOM 742 C C . GLU B 1 26 ? -5.867 -4.891 2.053 1 97.38 26 GLU B C 1
ATOM 744 O O . GLU B 1 26 ? -6.012 -6.047 1.646 1 97.38 26 GLU B O 1
ATOM 749 N N . ILE B 1 27 ? -5.059 -4 1.5 1 97.94 27 ILE B N 1
ATOM 750 C CA . ILE B 1 27 ? -4.25 -4.379 0.345 1 97.94 27 ILE B CA 1
ATO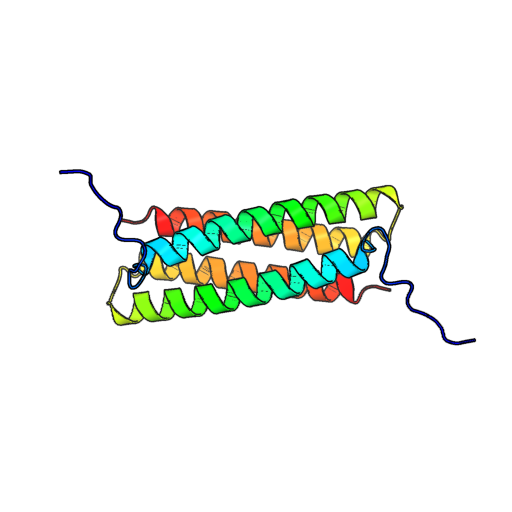M 751 C C . ILE B 1 27 ? -3.223 -5.43 0.757 1 97.94 27 ILE B C 1
ATOM 753 O O . ILE B 1 27 ? -2.984 -6.395 0.026 1 97.94 27 ILE B O 1
ATOM 757 N N . LYS B 1 28 ? -2.625 -5.172 1.913 1 97.88 28 LYS B N 1
ATOM 758 C CA . LYS B 1 28 ? -1.67 -6.152 2.426 1 97.88 28 LYS B CA 1
ATOM 759 C C . LYS B 1 28 ? -2.314 -7.527 2.566 1 97.88 28 LYS B C 1
ATOM 761 O O . LYS B 1 28 ? -1.737 -8.539 2.15 1 97.88 28 LYS B O 1
ATOM 766 N N . ASP B 1 29 ? -3.502 -7.633 3.119 1 96.81 29 ASP B N 1
ATOM 767 C CA . ASP B 1 29 ? -4.219 -8.891 3.305 1 96.81 29 ASP B CA 1
ATOM 768 C C . ASP B 1 29 ? -4.516 -9.555 1.963 1 96.81 29 ASP B C 1
ATOM 770 O O . ASP B 1 29 ? -4.383 -10.773 1.824 1 96.81 29 ASP B O 1
ATOM 774 N N . ALA B 1 30 ? -4.922 -8.75 1.052 1 96.5 30 ALA B N 1
ATOM 775 C CA . ALA B 1 30 ? -5.227 -9.273 -0.279 1 96.5 30 ALA B CA 1
ATOM 776 C C . ALA B 1 30 ? -3.982 -9.852 -0.94 1 96.5 30 ALA B C 1
ATOM 778 O O . ALA B 1 30 ? -4.059 -10.875 -1.629 1 96.5 30 ALA B O 1
ATOM 779 N N . LEU B 1 31 ? -2.83 -9.18 -0.764 1 97.75 31 LEU B N 1
ATOM 780 C CA . LEU B 1 31 ? -1.588 -9.672 -1.354 1 97.75 31 LEU B CA 1
ATOM 781 C C . LEU B 1 31 ? -1.167 -10.992 -0.721 1 97.75 31 LEU B C 1
ATOM 783 O O . LEU B 1 31 ? -0.691 -11.891 -1.416 1 97.75 31 LEU B O 1
ATOM 787 N N . VAL B 1 32 ? -1.355 -11.07 0.58 1 97 32 VAL B N 1
ATOM 788 C CA . VAL B 1 32 ? -1.042 -12.32 1.275 1 97 32 VAL B CA 1
ATOM 789 C C . VAL B 1 32 ? -1.85 -13.461 0.672 1 97 32 VAL B C 1
ATOM 791 O O . VAL B 1 32 ? -1.312 -14.547 0.422 1 97 32 VAL B O 1
ATOM 794 N N . ASP B 1 33 ? -3.094 -13.211 0.421 1 94.69 33 ASP B N 1
ATOM 795 C CA . ASP B 1 33 ? -3.949 -14.219 -0.19 1 94.69 33 ASP B CA 1
ATOM 796 C C . ASP B 1 33 ? -3.428 -14.617 -1.568 1 94.69 33 ASP B C 1
ATOM 798 O O . ASP B 1 33 ? -3.428 -15.805 -1.918 1 94.69 33 ASP B O 1
ATOM 802 N N . VAL B 1 34 ? -2.994 -13.641 -2.297 1 94 34 VAL B N 1
ATOM 803 C CA . VAL B 1 34 ? -2.48 -13.898 -3.639 1 94 34 VAL B CA 1
ATOM 804 C C . VAL B 1 34 ? -1.191 -14.711 -3.553 1 94 34 VAL B C 1
ATOM 806 O O . VAL B 1 34 ? -0.995 -15.656 -4.316 1 94 34 VAL B O 1
ATOM 809 N N . ILE B 1 35 ? -0.342 -14.367 -2.695 1 95.25 35 ILE B N 1
ATOM 810 C CA . ILE B 1 35 ? 0.92 -15.078 -2.504 1 95.25 35 ILE B CA 1
ATOM 811 C C . ILE B 1 35 ? 0.646 -16.531 -2.156 1 95.25 35 ILE B C 1
ATOM 813 O O . ILE B 1 35 ? 1.294 -17.438 -2.689 1 95.25 35 ILE B O 1
ATOM 817 N N . ASP B 1 36 ? -0.36 -16.766 -1.283 1 93.25 36 ASP B N 1
ATOM 818 C CA . ASP B 1 36 ? -0.718 -18.125 -0.881 1 93.25 36 ASP B CA 1
ATOM 819 C C . ASP B 1 36 ? -1.148 -18.953 -2.086 1 93.25 36 ASP B C 1
ATOM 821 O O . ASP B 1 36 ? -0.791 -20.125 -2.193 1 93.25 36 ASP B O 1
ATOM 825 N N . VAL B 1 37 ? -1.889 -18.312 -2.936 1 92.06 37 VAL B N 1
ATOM 826 C CA . VAL B 1 37 ? -2.375 -19.016 -4.121 1 92.06 37 VAL B CA 1
ATOM 827 C C . VAL B 1 37 ? -1.204 -19.344 -5.043 1 92.06 37 VAL B C 1
ATOM 829 O O . VAL B 1 37 ? -1.1 -20.469 -5.539 1 92.06 37 VAL B O 1
ATOM 832 N N . TYR B 1 38 ? -0.294 -18.422 -5.172 1 91 38 TYR B N 1
ATOM 833 C CA . TYR B 1 38 ? 0.86 -18.656 -6.035 1 91 38 TYR B CA 1
ATOM 834 C C . TYR B 1 38 ? 1.77 -19.734 -5.453 1 91 38 TYR B C 1
ATOM 836 O O . TYR B 1 38 ? 2.355 -20.531 -6.195 1 91 38 TYR B O 1
ATOM 844 N N . GLU B 1 39 ? 1.885 -19.703 -4.262 1 90.81 39 GLU B N 1
ATOM 845 C CA . GLU B 1 39 ? 2.686 -20.734 -3.607 1 90.81 39 GLU B CA 1
ATOM 846 C C . GLU B 1 39 ? 2.061 -22.109 -3.785 1 90.81 39 GLU B C 1
ATOM 848 O O . GLU B 1 39 ? 2.768 -23.094 -4.027 1 90.81 39 GLU B O 1
ATOM 853 N N . ALA B 1 40 ? 0.786 -22.188 -3.684 1 90.31 40 ALA B N 1
ATOM 854 C CA . ALA B 1 40 ? 0.073 -23.469 -3.77 1 90.31 40 ALA B CA 1
ATOM 855 C C . ALA B 1 40 ? 0.128 -24.031 -5.188 1 9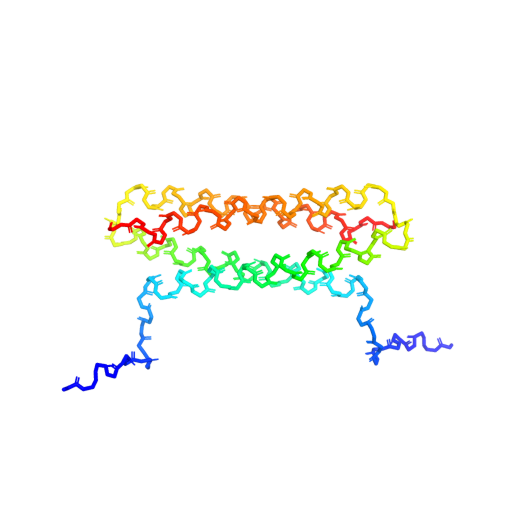0.31 40 ALA B C 1
ATOM 857 O O . ALA B 1 40 ? 0.102 -25.25 -5.379 1 90.31 40 ALA B O 1
ATOM 858 N N . GLU B 1 41 ? 0.275 -23.172 -6.148 1 86.38 41 GLU B N 1
ATOM 859 C CA . GLU B 1 41 ? 0.284 -23.594 -7.547 1 86.38 41 GLU B CA 1
ATOM 860 C C . GLU B 1 41 ? 1.71 -23.812 -8.047 1 86.38 41 GLU B C 1
ATOM 862 O O . GLU B 1 41 ? 1.925 -24.047 -9.242 1 86.38 41 GLU B O 1
ATOM 867 N N . ASP B 1 42 ? 2.656 -23.734 -7.184 1 79.56 42 ASP B N 1
ATOM 868 C CA . ASP B 1 42 ? 4.0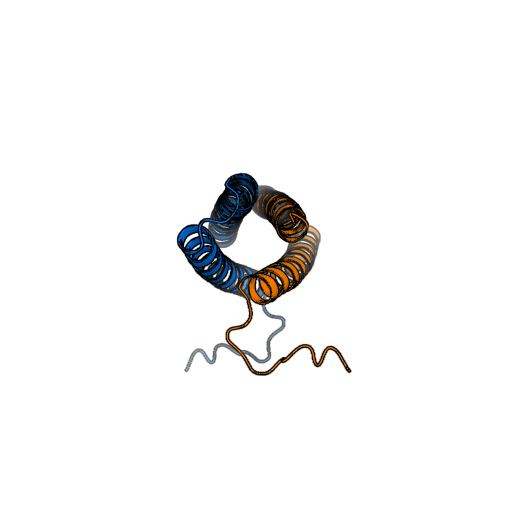66 -23.969 -7.484 1 79.56 42 ASP B CA 1
ATOM 869 C C . ASP B 1 42 ? 4.555 -23 -8.562 1 79.56 42 ASP B C 1
ATOM 871 O O . ASP B 1 42 ? 5.211 -23.422 -9.523 1 79.56 42 ASP B O 1
ATOM 875 N N . GLU B 1 43 ? 4.074 -21.812 -8.453 1 72.75 43 GLU B N 1
ATOM 876 C CA . GLU B 1 43 ? 4.535 -20.797 -9.406 1 72.75 43 GLU B CA 1
ATOM 877 C C . GLU B 1 43 ? 6.016 -20.5 -9.211 1 72.75 43 GLU B C 1
ATOM 879 O O . GLU B 1 43 ? 6.617 -20.922 -8.227 1 72.75 43 GLU B O 1
ATOM 884 N N . SER B 1 44 ? 6.57 -19.797 -10.203 1 76.81 44 SER B N 1
ATOM 885 C CA . SER B 1 44 ? 8.008 -19.531 -10.203 1 76.81 44 SER B CA 1
ATOM 886 C C . SER B 1 44 ? 8.438 -18.828 -8.922 1 76.81 44 SER B C 1
ATOM 888 O O . SER B 1 44 ? 7.695 -18.016 -8.375 1 76.81 44 SER B O 1
ATOM 890 N N . SER B 1 45 ? 9.5 -19.25 -8.453 1 84.5 45 SER B N 1
ATOM 891 C CA . SER B 1 45 ? 10.125 -18.688 -7.262 1 84.5 45 SER B CA 1
ATOM 892 C C . SER B 1 45 ? 10.391 -17.203 -7.43 1 84.5 45 SER B C 1
ATOM 894 O O . SER B 1 45 ? 10.242 -16.422 -6.484 1 84.5 45 SER B O 1
ATOM 896 N N . ASP B 1 46 ? 10.633 -16.859 -8.742 1 89.81 46 ASP B N 1
ATOM 897 C CA . ASP B 1 46 ? 10.961 -15.461 -8.992 1 89.81 46 ASP B CA 1
ATOM 898 C C . ASP B 1 46 ? 9.75 -14.562 -8.742 1 89.81 46 ASP B C 1
ATOM 900 O O . ASP B 1 46 ? 9.883 -13.492 -8.148 1 89.81 46 ASP B O 1
ATOM 904 N N . LYS B 1 47 ? 8.656 -15.047 -9.18 1 92.19 47 LYS B N 1
ATOM 905 C CA . LYS B 1 47 ? 7.43 -14.289 -8.984 1 92.19 47 LYS B CA 1
ATOM 906 C C . LYS B 1 47 ? 7.07 -14.18 -7.508 1 92.19 47 LYS B C 1
ATOM 908 O O . LYS B 1 47 ? 6.723 -13.102 -7.023 1 92.19 47 LYS B O 1
ATOM 913 N N . LEU B 1 48 ? 7.238 -15.227 -6.855 1 94.75 48 LEU B N 1
ATOM 914 C CA . LEU B 1 48 ? 6.938 -15.258 -5.43 1 94.75 48 LEU B CA 1
ATOM 915 C C . LEU B 1 48 ? 7.871 -14.328 -4.656 1 94.75 48 LEU B C 1
ATOM 917 O O . LEU B 1 48 ? 7.445 -13.664 -3.709 1 94.75 48 LEU B O 1
ATOM 921 N N . ASP B 1 49 ? 9.125 -14.32 -5.074 1 95.06 49 ASP B N 1
ATOM 922 C CA . ASP B 1 49 ? 10.094 -13.438 -4.434 1 95.06 49 ASP B CA 1
ATOM 923 C C . ASP B 1 49 ? 9.68 -11.977 -4.582 1 95.06 49 ASP B C 1
ATOM 925 O O . ASP B 1 49 ? 9.742 -11.203 -3.623 1 95.06 49 ASP B O 1
ATOM 929 N N . LEU B 1 50 ? 9.273 -11.672 -5.754 1 97 50 LEU B N 1
ATOM 930 C CA . LEU B 1 50 ? 8.852 -10.297 -6.035 1 97 50 LEU B CA 1
ATOM 931 C C . LEU B 1 50 ? 7.605 -9.938 -5.234 1 97 50 LEU B C 1
ATOM 933 O O . LEU B 1 50 ? 7.496 -8.828 -4.715 1 97 50 LEU B O 1
ATOM 937 N N . LEU B 1 51 ? 6.664 -10.836 -5.156 1 97.5 51 LEU B N 1
ATOM 938 C CA . LEU B 1 51 ? 5.441 -10.602 -4.395 1 97.5 51 LEU B CA 1
ATOM 939 C C . LEU B 1 51 ? 5.75 -10.438 -2.908 1 97.5 51 LEU B C 1
ATOM 941 O O . LEU B 1 51 ? 5.164 -9.586 -2.236 1 97.5 51 LEU B O 1
ATOM 945 N N . THR B 1 52 ? 6.672 -11.258 -2.42 1 97.19 52 THR B N 1
ATOM 946 C CA . THR B 1 52 ? 7.066 -11.172 -1.017 1 97.19 52 THR B CA 1
ATOM 947 C C . THR B 1 52 ? 7.785 -9.859 -0.732 1 97.19 52 THR B C 1
ATOM 949 O O . THR B 1 52 ? 7.582 -9.25 0.32 1 97.19 52 THR B O 1
ATOM 952 N N . GLU B 1 53 ? 8.633 -9.445 -1.633 1 97.81 53 GLU B N 1
ATOM 953 C CA . GLU B 1 53 ? 9.289 -8.148 -1.517 1 97.81 53 GLU B CA 1
ATOM 954 C C . GLU B 1 53 ? 8.266 -7.016 -1.465 1 97.81 53 GLU B C 1
ATOM 956 O O . GLU B 1 53 ? 8.398 -6.09 -0.661 1 97.81 53 GLU B O 1
ATOM 961 N N . ALA B 1 54 ? 7.285 -7.094 -2.328 1 98.25 54 ALA B N 1
ATOM 962 C CA . ALA B 1 54 ? 6.215 -6.098 -2.328 1 98.25 54 ALA B CA 1
ATOM 963 C C . ALA B 1 54 ? 5.496 -6.066 -0.982 1 98.25 54 ALA B C 1
ATOM 965 O O . ALA B 1 54 ? 5.211 -4.992 -0.448 1 98.25 54 ALA B O 1
ATOM 966 N N . LEU B 1 55 ? 5.219 -7.246 -0.469 1 98.5 55 LEU B N 1
ATOM 967 C CA . LEU B 1 55 ? 4.539 -7.34 0.819 1 98.5 55 LEU B CA 1
ATOM 968 C C . LEU B 1 55 ? 5.367 -6.68 1.918 1 98.5 55 LEU B C 1
ATOM 970 O O . LEU B 1 55 ? 4.824 -5.961 2.762 1 98.5 55 LEU B O 1
ATOM 974 N N . ASP B 1 56 ? 6.629 -6.949 1.954 1 98.19 56 ASP B N 1
ATOM 975 C CA . ASP B 1 56 ? 7.535 -6.344 2.926 1 98.19 56 ASP B CA 1
ATOM 976 C C . ASP B 1 56 ? 7.516 -4.82 2.82 1 98.19 56 ASP B C 1
ATOM 978 O O . ASP B 1 56 ? 7.477 -4.121 3.836 1 98.19 56 ASP B O 1
ATOM 982 N N . ALA B 1 57 ? 7.594 -4.344 1.61 1 98.44 57 ALA B N 1
ATOM 983 C CA . ALA B 1 57 ? 7.555 -2.898 1.392 1 98.44 57 ALA B CA 1
ATOM 984 C C . ALA B 1 57 ? 6.238 -2.303 1.884 1 98.44 57 ALA B C 1
ATOM 986 O O . ALA B 1 57 ? 6.219 -1.206 2.447 1 98.44 57 ALA B O 1
ATOM 987 N N . LEU B 1 58 ? 5.137 -3.02 1.675 1 98.69 58 LEU B N 1
ATOM 988 C CA . LEU B 1 58 ? 3.836 -2.561 2.152 1 98.69 58 LEU B CA 1
ATOM 989 C C . LEU B 1 58 ? 3.807 -2.502 3.676 1 98.69 58 LEU B C 1
ATOM 991 O O . LEU B 1 58 ? 3.207 -1.593 4.254 1 98.69 58 LEU B O 1
ATOM 995 N N . GLU B 1 59 ? 4.391 -3.469 4.301 1 98.19 59 GLU B N 1
ATOM 996 C CA . GLU B 1 59 ? 4.469 -3.469 5.758 1 98.19 59 GLU B CA 1
ATOM 997 C C . GLU B 1 59 ? 5.262 -2.268 6.266 1 98.19 59 GLU B C 1
ATOM 999 O O . GLU B 1 59 ? 4.875 -1.632 7.246 1 98.19 59 GLU B O 1
ATOM 1004 N N . ASP B 1 60 ? 6.375 -2.006 5.605 1 98 60 ASP B N 1
ATOM 1005 C CA . ASP B 1 60 ? 7.18 -0.84 5.961 1 98 60 ASP B CA 1
ATOM 1006 C C . ASP B 1 60 ? 6.371 0.447 5.824 1 98 60 ASP B C 1
ATOM 1008 O O . ASP B 1 60 ? 6.438 1.324 6.688 1 98 60 ASP B O 1
ATOM 1012 N N . ALA B 1 61 ? 5.668 0.539 4.715 1 98.5 61 ALA B N 1
ATOM 1013 C CA . ALA B 1 61 ? 4.828 1.713 4.5 1 98.5 61 ALA B CA 1
ATOM 1014 C C . ALA B 1 61 ? 3.775 1.841 5.598 1 98.5 61 ALA B C 1
ATOM 1016 O O . ALA B 1 61 ? 3.547 2.934 6.125 1 98.5 61 ALA B O 1
ATOM 1017 N N . ASN B 1 62 ? 3.111 0.719 5.918 1 98.19 62 ASN B N 1
ATOM 1018 C CA . ASN B 1 62 ? 2.088 0.712 6.957 1 98.19 62 ASN B CA 1
ATOM 1019 C C . ASN B 1 62 ? 2.648 1.171 8.297 1 98.19 62 ASN B C 1
ATOM 1021 O O . ASN B 1 62 ? 2.008 1.946 9.016 1 98.19 62 ASN B O 1
ATOM 1025 N N . ASP B 1 63 ? 3.812 0.684 8.633 1 97.56 63 ASP B N 1
ATOM 1026 C CA . ASP B 1 63 ? 4.465 1.072 9.883 1 97.56 63 ASP B CA 1
ATOM 1027 C C . ASP B 1 63 ? 4.75 2.572 9.906 1 97.56 63 ASP B C 1
ATOM 1029 O O . ASP B 1 63 ? 4.484 3.24 10.906 1 97.56 63 ASP B O 1
ATOM 1033 N N . ALA B 1 64 ? 5.312 3.096 8.836 1 97.62 64 ALA B N 1
ATOM 1034 C CA . ALA B 1 64 ? 5.625 4.52 8.758 1 97.62 64 ALA B CA 1
ATOM 1035 C C . ALA B 1 64 ? 4.363 5.367 8.875 1 97.62 64 ALA B C 1
ATOM 1037 O O . ALA B 1 64 ? 4.363 6.398 9.547 1 97.62 64 ALA B O 1
ATOM 1038 N N . LEU B 1 65 ? 3.295 4.902 8.234 1 97.56 65 LEU B N 1
ATOM 1039 C CA . LEU B 1 65 ? 2.037 5.637 8.273 1 97.56 65 LEU B CA 1
ATOM 1040 C C . LEU B 1 65 ? 1.44 5.617 9.68 1 97.56 65 LEU B C 1
ATOM 1042 O O . LEU B 1 65 ? 0.91 6.629 10.148 1 97.56 65 LEU B O 1
ATOM 1046 N N . ASN B 1 66 ? 1.469 4.5 10.281 1 96.75 66 ASN B N 1
ATOM 1047 C CA . ASN B 1 66 ? 0.974 4.395 11.648 1 96.75 66 ASN B CA 1
ATOM 1048 C C . ASN B 1 66 ? 1.754 5.301 12.594 1 96.75 66 ASN B C 1
ATOM 1050 O O . ASN B 1 66 ? 1.166 5.961 13.453 1 96.75 66 ASN B O 1
ATOM 1054 N N . ASP B 1 67 ? 3.08 5.383 12.414 1 95.75 67 ASP B N 1
ATOM 1055 C CA . ASP B 1 67 ? 3.916 6.27 13.219 1 95.75 67 ASP B CA 1
ATOM 1056 C C . ASP B 1 67 ? 3.553 7.734 12.984 1 95.75 67 ASP B C 1
ATOM 1058 O O . ASP B 1 67 ? 3.492 8.523 13.93 1 95.75 67 ASP B O 1
ATOM 1062 N N . ALA B 1 68 ? 3.322 8.039 11.734 1 94.56 68 ALA B N 1
ATOM 1063 C CA . ALA B 1 68 ? 2.947 9.406 11.391 1 94.56 68 ALA B CA 1
ATOM 1064 C C . ALA B 1 68 ? 1.601 9.773 12.008 1 94.56 68 ALA B C 1
ATOM 1066 O O . ALA B 1 68 ? 1.417 10.898 12.492 1 94.56 68 ALA B O 1
ATOM 1067 N N . SER B 1 69 ? 0.693 8.852 11.898 1 92.5 69 SER B N 1
ATOM 1068 C CA . SER B 1 69 ? -0.638 9.086 12.445 1 92.5 69 SER B CA 1
ATOM 1069 C C . SER B 1 69 ? -0.584 9.289 13.961 1 92.5 69 SER B C 1
ATOM 1071 O O . SER B 1 69 ? -1.404 10.016 14.523 1 92.5 69 SER B O 1
ATOM 1073 N N . ASP B 1 70 ? 0.397 8.688 14.531 1 89.44 70 ASP B N 1
ATOM 1074 C CA . ASP B 1 70 ? 0.524 8.742 15.984 1 89.44 70 ASP B CA 1
ATOM 1075 C C . ASP B 1 70 ? 1.299 9.984 16.422 1 89.44 70 ASP B C 1
ATOM 1077 O O . ASP B 1 70 ? 1.286 10.352 17.594 1 89.44 70 ASP B O 1
ATOM 1081 N N . GLU B 1 71 ? 1.989 10.531 15.273 1 80.69 71 GLU B N 1
ATOM 1082 C CA . GLU B 1 71 ? 2.746 11.727 15.633 1 80.69 71 GLU B CA 1
ATOM 1083 C C . GLU B 1 71 ? 1.816 12.891 15.961 1 80.69 71 GLU B C 1
ATOM 1085 O O . GLU B 1 71 ? 0.824 13.109 15.266 1 80.69 71 GLU B O 1
ATOM 1090 N N . ALA B 1 72 ? 1.735 13.555 17.188 1 61.47 72 ALA B N 1
ATOM 1091 C CA . ALA B 1 72 ? 0.938 14.609 17.812 1 61.47 72 ALA B CA 1
ATOM 1092 C C . ALA B 1 72 ? 1.154 15.945 17.109 1 61.47 72 ALA B C 1
ATOM 1094 O O . ALA B 1 72 ? 2.227 16.203 16.562 1 61.47 72 ALA B O 1
#

pLDDT: mean 84.61, std 21.26, range [23.42, 98.69]

Solvent-accessible surface area (backbone atoms only — not comparable to full-atom values): 7998 Å² total; per-residue (Å²): 129,79,83,69,76,73,74,97,54,84,58,46,65,63,55,51,49,51,48,47,50,54,52,50,52,53,46,51,53,53,47,53,53,41,50,52,52,39,60,74,66,68,49,61,64,67,40,50,51,28,45,50,51,16,49,54,24,43,51,52,15,48,52,27,42,52,51,29,69,66,52,128,130,79,81,69,74,79,74,85,68,78,66,48,64,64,55,50,51,52,50,48,50,54,51,49,52,52,47,52,53,51,47,51,55,42,50,52,52,40,59,74,67,65,50,59,64,66,40,50,50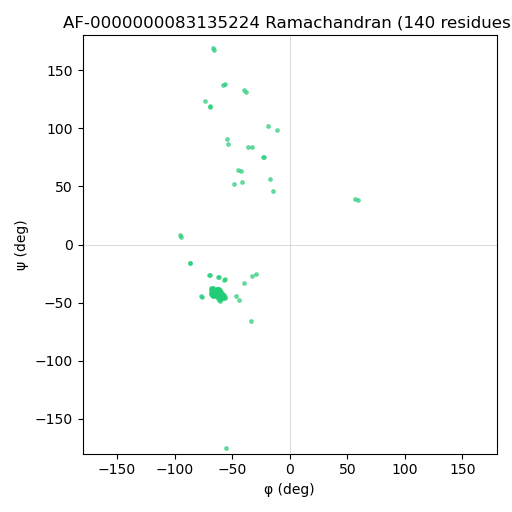,27,45,50,50,15,50,53,24,42,50,52,15,48,51,27,42,53,51,29,70,65,51,128